Protein AF-A0A7S4B5V7-F1 (afdb_monomer_lite)

InterPro domains:
  IPR001932 PPM-type phosphatase-like domain [PF00481] (59-117)
  IPR001932 PPM-type phosphatase-like domain [PS51746] (1-165)
  IPR015655 Protein phosphatase 2C [PTHR47992] (22-164)
  IPR036457 PPM-type phosphatase-like domain superfamily [G3DSA:3.60.40.10] (13-166)
  IPR036457 PPM-type phosphatase-like domain superfamily [SSF81606] (59-166)

Organism: Chrysotila carterae (NCBI:txid13221)

Secondary structure (DSSP, 8-state):
-TT-TTT---SEEE-TTS-EEE-HHHHHHHHHTT---SSTT-PPP--EE--TTSSS---EES-SB-SS-HHHHTTT-B-PPP-----HHHHSTT-S-EEEEEE-HHHHTT--HHHHHHHHH---TT--HHHHHHHHHHHHHHHHHHHHHHHGGGPPP--EEEEEE--

Sequence (167 aa):
MFEDPACMLNVFCRDGRGGWKVDEESERRADEAGLGFKTERGDRAAVILTPEDGEYSQMMLNMTRSIGDFYHQKFGVTWKPDVITRKISDLMGGSQKAVLCIASDGVWDMWTFEEAMAELANVEPASRAAERKQQVMDFFETSRQKGQETFADSADNLTGVVVYFDP

Radius of gyration: 20.19 Å; chains: 1; bounding box: 46×44×57 Å

Foldseek 3Di:
DCPPVVNDQDQWDADPVRDIDGDPVSVVVCVVVVPADQAPVRHRQDWDWDDCPDPDHIDIDSDLEDDDPVVCVVVRRYPDDDDDDDDVVVVCPPPQKDKDKDKDVLQGRQDDPVVLCCQLVPDDPPDDPVRSVVSVVVSQVVSVVSQCVVPNVHRDDIDMDMDMDRD

pLDDT: mean 86.25, std 9.43, range [48.31, 96.75]

Structure (mmCIF, N/CA/C/O backbone):
data_AF-A0A7S4B5V7-F1
#
_entry.id   AF-A0A7S4B5V7-F1
#
loop_
_atom_site.group_PDB
_atom_site.id
_atom_site.type_symbol
_atom_site.label_atom_id
_atom_site.label_alt_id
_atom_site.label_comp_id
_atom_site.label_asym_id
_atom_site.label_entity_id
_atom_site.label_seq_id
_atom_site.pdbx_PDB_ins_code
_atom_site.Cartn_x
_atom_site.Cartn_y
_atom_site.Cartn_z
_atom_site.occupancy
_atom_site.B_iso_or_equiv
_atom_site.auth_seq_id
_atom_site.auth_comp_id
_atom_site.auth_asym_id
_atom_site.auth_atom_id
_atom_site.pdbx_PDB_model_num
ATOM 1 N N . MET A 1 1 ? 19.430 3.593 -23.005 1.00 48.31 1 MET A N 1
ATOM 2 C CA . MET A 1 1 ? 20.354 3.681 -21.836 1.00 48.31 1 MET A CA 1
ATOM 3 C C . MET A 1 1 ? 20.029 2.616 -20.788 1.00 48.31 1 MET A C 1
ATOM 5 O O . MET A 1 1 ? 20.957 2.083 -20.203 1.00 48.31 1 MET A O 1
ATOM 9 N N . PHE A 1 2 ? 18.752 2.261 -20.590 1.00 51.31 2 PHE A N 1
ATOM 10 C CA . PHE A 1 2 ? 18.314 1.233 -19.630 1.00 51.31 2 PHE A CA 1
ATOM 11 C C . PHE A 1 2 ? 18.374 -0.217 -20.147 1.00 51.31 2 PHE A C 1
ATOM 13 O O . PHE A 1 2 ? 18.150 -1.144 -19.379 1.00 51.31 2 PHE A O 1
ATOM 20 N N . GLU A 1 3 ? 18.689 -0.421 -21.429 1.00 53.59 3 GLU A N 1
ATOM 21 C CA . GLU A 1 3 ? 18.750 -1.751 -22.056 1.00 53.59 3 GLU A CA 1
ATOM 22 C C . GLU A 1 3 ? 20.106 -2.455 -21.912 1.00 53.59 3 GLU A C 1
ATOM 24 O O . GLU A 1 3 ? 20.236 -3.603 -22.332 1.00 53.59 3 GLU A O 1
ATOM 29 N N . ASP A 1 4 ? 21.124 -1.799 -21.339 1.00 65.00 4 ASP A N 1
ATOM 30 C CA . ASP A 1 4 ? 22.369 -2.495 -21.007 1.00 65.00 4 ASP A CA 1
ATOM 31 C C . ASP A 1 4 ? 22.046 -3.575 -19.957 1.00 65.00 4 ASP A C 1
ATOM 33 O O . ASP A 1 4 ? 21.576 -3.234 -18.865 1.00 65.00 4 ASP A O 1
ATOM 37 N N . PRO A 1 5 ? 22.286 -4.872 -20.229 1.00 64.62 5 PRO A N 1
ATOM 38 C CA . PRO A 1 5 ? 22.074 -5.930 -19.244 1.00 64.62 5 PRO A CA 1
ATOM 39 C C . PRO A 1 5 ?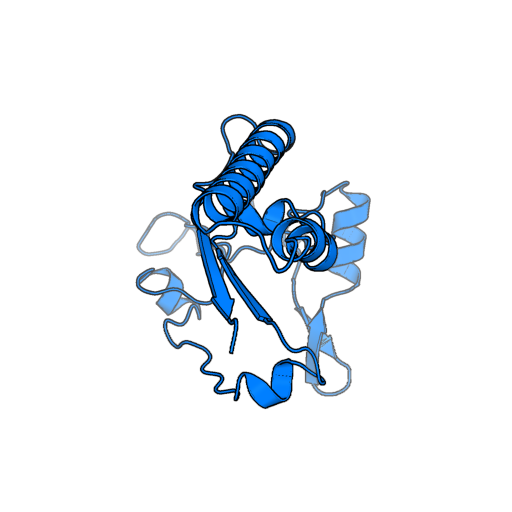 22.849 -5.697 -17.937 1.00 64.62 5 PRO A C 1
ATOM 41 O O . PRO A 1 5 ? 22.434 -6.173 -16.882 1.00 64.62 5 PRO A O 1
ATOM 44 N N . ALA A 1 6 ? 23.946 -4.934 -17.975 1.00 64.12 6 ALA A N 1
ATOM 45 C CA . ALA A 1 6 ? 24.692 -4.514 -16.792 1.00 64.12 6 ALA A CA 1
ATOM 46 C C . ALA A 1 6 ? 23.952 -3.462 -15.941 1.00 64.12 6 ALA A C 1
ATOM 48 O O . ALA A 1 6 ? 24.294 -3.272 -14.774 1.00 64.12 6 ALA A O 1
ATOM 49 N N . CYS A 1 7 ? 22.927 -2.808 -16.483 1.00 59.88 7 CYS A N 1
ATOM 50 C CA . CYS A 1 7 ? 22.055 -1.867 -15.779 1.00 59.88 7 CYS A CA 1
ATOM 51 C C . CYS A 1 7 ? 20.715 -2.492 -15.361 1.00 59.88 7 CYS A C 1
ATOM 53 O O . CYS A 1 7 ? 20.016 -1.915 -14.531 1.00 59.88 7 CYS A O 1
ATOM 55 N N . MET A 1 8 ? 20.366 -3.673 -15.883 1.00 65.19 8 MET A N 1
ATOM 56 C CA . MET A 1 8 ? 19.166 -4.400 -15.473 1.00 65.19 8 MET A CA 1
ATOM 57 C C . MET A 1 8 ? 19.459 -5.313 -14.274 1.00 65.19 8 MET A C 1
ATOM 59 O O . MET A 1 8 ? 20.282 -6.230 -14.336 1.00 65.19 8 MET A O 1
ATOM 63 N N . LEU A 1 9 ? 18.772 -5.048 -13.163 1.00 67.94 9 LEU A N 1
ATOM 64 C CA . LEU A 1 9 ? 18.741 -5.914 -11.988 1.00 67.94 9 LEU A CA 1
ATOM 65 C C . LEU A 1 9 ? 17.516 -6.818 -12.103 1.00 67.94 9 LEU A C 1
ATOM 67 O O . LEU A 1 9 ? 16.380 -6.342 -12.110 1.00 67.94 9 LEU A O 1
ATOM 71 N N . ASN A 1 10 ? 17.740 -8.125 -12.230 1.00 75.06 10 ASN A N 1
ATOM 72 C CA . ASN A 1 10 ? 16.635 -9.070 -12.234 1.00 75.06 10 ASN A CA 1
ATOM 73 C C . ASN A 1 10 ? 16.084 -9.143 -10.814 1.00 75.06 10 ASN A C 1
ATOM 75 O O . ASN A 1 10 ? 16.803 -9.493 -9.892 1.00 75.06 10 ASN A O 1
ATOM 79 N N . VAL A 1 11 ? 14.802 -8.843 -10.623 1.00 74.69 11 VAL A N 1
ATOM 80 C CA . VAL A 1 11 ? 14.197 -8.924 -9.282 1.00 74.69 11 VAL A CA 1
ATOM 81 C C . VAL A 1 11 ? 14.131 -10.379 -8.800 1.00 74.69 11 VAL A C 1
ATOM 83 O O . VAL A 1 11 ? 14.273 -10.654 -7.611 1.00 74.69 11 VAL A O 1
ATOM 86 N N . PHE A 1 12 ? 13.954 -11.326 -9.728 1.00 81.81 12 PHE A N 1
ATOM 87 C CA . PHE A 1 12 ? 13.799 -12.744 -9.419 1.00 81.81 12 PHE A CA 1
ATOM 88 C C . PHE A 1 12 ? 14.747 -13.625 -10.234 1.00 81.81 12 PHE A C 1
ATOM 90 O O . PHE A 1 12 ? 14.957 -13.399 -11.426 1.00 81.81 12 PHE A O 1
ATOM 97 N N . CYS A 1 13 ? 15.234 -14.699 -9.615 1.00 86.31 13 CYS A N 1
ATOM 98 C CA . CYS A 1 13 ? 15.974 -15.774 -10.268 1.00 86.31 13 CYS A CA 1
ATOM 99 C C . CYS A 1 13 ? 15.358 -17.146 -9.945 1.00 86.31 13 CYS A C 1
ATOM 101 O O . CYS A 1 13 ? 14.508 -17.287 -9.059 1.00 86.31 13 CYS A O 1
ATOM 103 N N . ARG A 1 14 ? 15.742 -18.177 -10.709 1.00 88.12 14 ARG A N 1
ATOM 104 C CA . ARG A 1 14 ? 15.296 -19.551 -10.445 1.00 88.12 14 ARG A CA 1
ATOM 105 C C . ARG A 1 14 ? 16.106 -20.150 -9.300 1.00 88.12 14 ARG A C 1
ATOM 107 O O . ARG A 1 14 ? 17.330 -20.056 -9.293 1.00 88.12 14 ARG A O 1
ATOM 114 N N . ASP A 1 15 ? 15.437 -20.807 -8.362 1.00 89.00 15 ASP A N 1
ATOM 115 C CA . ASP A 1 15 ? 16.115 -21.626 -7.360 1.00 89.00 15 ASP A CA 1
ATOM 116 C C . ASP A 1 15 ? 16.582 -22.972 -7.957 1.00 89.00 15 ASP A C 1
ATOM 118 O O . ASP A 1 15 ? 16.208 -23.359 -9.070 1.00 89.00 15 ASP A O 1
ATOM 122 N N . GLY A 1 16 ? 17.386 -23.728 -7.201 1.00 85.38 16 GLY A N 1
ATOM 123 C CA . GLY A 1 16 ? 17.890 -25.043 -7.627 1.00 85.38 16 GLY A CA 1
ATOM 124 C C . GLY A 1 16 ? 16.812 -26.123 -7.826 1.00 85.38 16 GLY A C 1
ATOM 125 O O . GLY A 1 16 ? 17.131 -27.229 -8.253 1.00 85.38 16 GLY A O 1
ATOM 126 N N . ARG A 1 17 ? 15.546 -25.829 -7.510 1.00 89.94 17 ARG A N 1
ATOM 127 C CA . ARG A 1 17 ? 14.368 -26.692 -7.694 1.00 89.94 17 ARG A CA 1
ATOM 128 C C . ARG A 1 17 ? 13.432 -26.168 -8.794 1.00 89.94 17 ARG A C 1
ATOM 130 O O . ARG A 1 17 ? 12.383 -26.765 -9.026 1.00 89.94 17 ARG A O 1
ATOM 137 N N . GLY A 1 18 ? 13.793 -25.078 -9.474 1.00 86.31 18 GLY A N 1
ATOM 138 C CA . GLY A 1 18 ? 12.978 -24.428 -10.498 1.00 86.31 18 GLY A CA 1
ATOM 139 C C . GLY A 1 18 ? 11.884 -23.498 -9.958 1.00 86.31 18 GLY A C 1
ATOM 140 O O . GLY A 1 18 ? 11.108 -22.972 -10.757 1.00 86.31 18 GLY A O 1
ATOM 141 N N . GLY A 1 19 ? 11.811 -23.263 -8.647 1.00 87.38 19 GLY A N 1
ATOM 142 C CA . GLY A 1 19 ? 11.010 -22.193 -8.049 1.00 87.38 19 GLY A CA 1
ATOM 143 C C . GLY A 1 19 ? 11.572 -20.809 -8.386 1.00 87.38 19 GLY A C 1
ATOM 144 O O . GLY A 1 19 ? 12.658 -20.698 -8.951 1.00 87.38 19 GLY A O 1
ATOM 145 N N . TRP A 1 20 ? 10.829 -19.748 -8.075 1.00 85.69 20 TRP A N 1
ATOM 146 C CA . TRP A 1 20 ? 11.312 -18.368 -8.188 1.00 85.69 20 TRP A CA 1
ATOM 147 C C . TRP A 1 20 ? 11.676 -17.842 -6.802 1.00 85.69 20 TRP A C 1
ATOM 149 O O . TRP A 1 20 ? 10.908 -18.027 -5.858 1.00 85.69 20 TRP A O 1
ATOM 159 N N . LYS A 1 21 ? 12.824 -17.177 -6.691 1.00 86.38 21 LYS A N 1
ATOM 160 C CA . LYS A 1 21 ? 13.269 -16.468 -5.487 1.00 86.38 21 LYS A CA 1
ATOM 161 C C . LYS A 1 21 ? 13.781 -15.078 -5.853 1.00 86.38 21 LYS A C 1
ATOM 163 O O . LYS A 1 21 ? 14.039 -14.823 -7.027 1.00 86.38 21 LYS A O 1
ATOM 168 N N . VAL A 1 22 ? 13.928 -14.202 -4.863 1.00 84.62 22 VAL A N 1
ATOM 169 C CA . VAL A 1 22 ? 14.614 -12.916 -5.053 1.00 84.62 22 VAL A CA 1
ATOM 170 C C . VAL A 1 22 ? 16.068 -13.176 -5.449 1.00 84.62 22 VAL A C 1
ATOM 172 O O . VAL A 1 22 ? 16.699 -14.113 -4.947 1.00 84.62 22 VAL A O 1
ATOM 175 N N . ASP A 1 23 ? 16.571 -12.396 -6.399 1.00 87.44 23 ASP A N 1
ATOM 176 C CA . ASP A 1 23 ? 17.943 -12.527 -6.874 1.00 87.44 23 ASP A CA 1
ATOM 177 C C . ASP A 1 23 ? 18.926 -11.798 -5.947 1.00 87.44 23 ASP A C 1
ATOM 179 O O . ASP A 1 23 ? 19.135 -10.592 -6.055 1.00 87.44 23 ASP A O 1
ATOM 183 N N . GLU A 1 24 ? 19.548 -12.554 -5.041 1.00 88.00 24 GLU A N 1
ATOM 184 C CA . GLU A 1 24 ? 20.524 -12.060 -4.052 1.00 88.00 24 GLU A CA 1
ATOM 185 C C . GLU A 1 24 ? 21.680 -11.266 -4.691 1.00 88.00 24 GLU A C 1
ATOM 187 O O . GLU A 1 24 ? 22.182 -10.305 -4.111 1.00 88.00 24 GLU A O 1
ATOM 192 N N . GLU A 1 25 ? 22.099 -11.630 -5.907 1.00 87.81 25 GLU A N 1
ATOM 193 C CA . GLU A 1 25 ? 23.147 -10.900 -6.628 1.00 87.81 25 GLU A CA 1
ATOM 194 C C . GLU A 1 25 ? 22.667 -9.514 -7.076 1.00 87.81 25 GLU A C 1
ATOM 196 O O . GLU A 1 25 ? 23.419 -8.538 -7.033 1.00 87.81 25 GLU A O 1
ATOM 201 N N . SER A 1 26 ? 21.401 -9.411 -7.478 1.00 85.88 26 SER A N 1
ATOM 202 C CA . SER A 1 26 ? 20.793 -8.135 -7.835 1.00 85.88 26 SER A CA 1
ATOM 203 C C . SER A 1 26 ? 20.595 -7.239 -6.607 1.00 85.88 26 SER A C 1
ATOM 205 O O . SER A 1 26 ? 20.822 -6.033 -6.703 1.00 85.88 26 SER A O 1
ATOM 207 N N . GLU A 1 27 ? 20.267 -7.807 -5.442 1.00 85.31 27 GLU A N 1
ATOM 208 C CA . GLU A 1 27 ? 20.230 -7.059 -4.176 1.00 85.31 27 GLU A CA 1
ATOM 209 C C . GLU A 1 27 ? 21.611 -6.518 -3.791 1.00 85.31 27 GLU A C 1
ATOM 211 O O . GLU A 1 27 ? 21.751 -5.321 -3.537 1.00 85.31 27 GLU A O 1
ATOM 216 N N . ARG A 1 28 ? 22.648 -7.362 -3.845 1.00 88.44 28 ARG A N 1
ATOM 217 C CA . ARG A 1 28 ? 24.035 -6.964 -3.561 1.00 88.44 28 ARG A CA 1
ATOM 218 C C . ARG A 1 28 ? 24.499 -5.825 -4.471 1.00 88.44 28 ARG A C 1
ATOM 220 O O . ARG A 1 28 ? 25.100 -4.859 -4.008 1.00 88.44 28 ARG A O 1
ATOM 227 N N . ARG A 1 29 ? 24.210 -5.914 -5.772 1.00 87.19 29 ARG A N 1
ATOM 228 C CA . ARG A 1 29 ? 24.545 -4.859 -6.743 1.00 87.19 29 ARG A CA 1
ATOM 229 C C . ARG A 1 29 ? 23.786 -3.561 -6.471 1.00 87.19 29 ARG A C 1
ATOM 231 O O . ARG A 1 29 ? 24.349 -2.489 -6.675 1.00 87.19 29 ARG A O 1
ATOM 238 N N . ALA A 1 30 ? 22.537 -3.643 -6.010 1.00 84.75 30 ALA A N 1
ATOM 239 C CA . ALA A 1 30 ? 21.772 -2.468 -5.600 1.00 84.75 30 ALA A CA 1
ATOM 240 C C . ALA A 1 30 ? 22.411 -1.770 -4.387 1.00 84.75 30 ALA A C 1
ATOM 242 O O . ALA A 1 30 ? 22.510 -0.543 -4.383 1.00 84.75 30 ALA A O 1
ATOM 243 N N . ASP A 1 31 ? 22.897 -2.537 -3.405 1.00 87.81 31 ASP A N 1
ATOM 244 C CA . ASP A 1 31 ? 23.641 -2.003 -2.256 1.00 87.81 31 ASP A CA 1
ATOM 245 C C . ASP A 1 31 ? 24.950 -1.326 -2.668 1.00 87.81 31 ASP A C 1
ATOM 247 O O . ASP A 1 31 ? 25.227 -0.202 -2.253 1.00 87.81 31 ASP A O 1
ATOM 251 N N . GLU A 1 32 ? 25.745 -1.968 -3.528 1.00 89.19 32 GLU A N 1
ATOM 252 C CA . GLU A 1 32 ? 27.010 -1.402 -4.022 1.00 89.19 32 GLU A CA 1
ATOM 253 C C . GLU A 1 32 ? 26.814 -0.121 -4.836 1.00 89.19 32 GLU A C 1
ATOM 255 O O . GLU A 1 32 ? 27.657 0.776 -4.802 1.00 89.19 32 GLU A O 1
ATOM 260 N N . ALA A 1 33 ? 25.689 -0.021 -5.544 1.00 84.75 33 ALA A N 1
ATOM 261 C CA . ALA A 1 33 ? 25.291 1.180 -6.265 1.00 84.75 33 ALA A CA 1
ATOM 262 C C . ALA A 1 33 ? 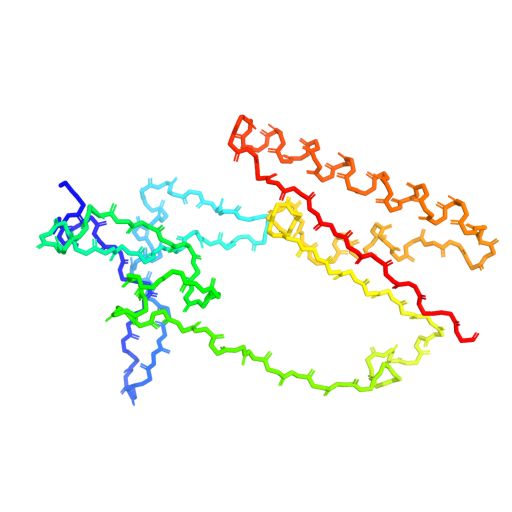24.708 2.275 -5.349 1.00 84.75 33 ALA A C 1
ATOM 264 O O . ALA A 1 33 ? 24.398 3.364 -5.832 1.00 84.75 33 ALA A O 1
ATOM 265 N N . GLY A 1 34 ? 24.553 2.011 -4.046 1.00 84.75 34 GLY A N 1
ATOM 266 C CA . GLY A 1 34 ? 23.985 2.953 -3.084 1.00 84.75 34 GLY A CA 1
ATOM 267 C C . GLY A 1 34 ? 22.496 3.221 -3.303 1.00 84.75 34 GLY A C 1
ATOM 268 O O . GLY A 1 34 ? 22.015 4.304 -2.969 1.00 84.75 34 GLY A O 1
ATOM 269 N N . LEU A 1 35 ? 21.760 2.270 -3.892 1.00 83.12 35 LEU A N 1
ATOM 270 C CA . LEU A 1 35 ? 20.322 2.413 -4.098 1.00 83.12 35 LEU A CA 1
ATOM 271 C C . LEU A 1 35 ? 19.599 2.309 -2.752 1.00 83.12 35 LEU A C 1
ATOM 273 O O . LEU A 1 35 ? 19.697 1.294 -2.060 1.00 83.12 35 LEU A O 1
ATOM 277 N N . GLY A 1 36 ? 18.864 3.363 -2.400 1.00 81.25 36 GLY A N 1
ATOM 278 C CA . GLY A 1 36 ? 18.079 3.425 -1.171 1.00 81.25 36 GLY A CA 1
ATOM 279 C C . GLY A 1 36 ? 16.842 2.526 -1.184 1.00 81.25 36 GLY A C 1
ATOM 280 O O . GLY A 1 36 ? 16.514 1.861 -2.174 1.00 81.25 36 GLY A O 1
ATOM 281 N N . PHE A 1 37 ? 16.134 2.535 -0.060 1.00 86.56 37 PHE A N 1
ATOM 282 C CA . PHE A 1 37 ? 14.840 1.881 0.080 1.00 86.56 37 PHE A CA 1
ATOM 283 C C . PHE A 1 37 ? 13.714 2.833 -0.311 1.00 86.56 37 PHE A C 1
ATOM 285 O O . PHE A 1 37 ? 13.815 4.044 -0.126 1.00 86.56 37 PHE A O 1
ATOM 292 N N . LYS A 1 38 ? 12.640 2.271 -0.867 1.00 84.69 38 LYS A N 1
ATOM 293 C CA . LYS A 1 38 ? 11.424 3.020 -1.187 1.00 84.69 38 LYS A CA 1
ATOM 294 C C . LYS A 1 38 ? 10.596 3.294 0.072 1.00 84.69 38 LYS A C 1
ATOM 296 O O . LYS A 1 38 ? 9.902 4.299 0.131 1.00 84.69 38 LYS A O 1
ATOM 301 N N . THR A 1 39 ? 10.652 2.392 1.047 1.00 86.56 39 THR A N 1
ATOM 302 C CA . THR A 1 39 ? 9.763 2.420 2.216 1.00 86.56 39 THR A CA 1
ATOM 303 C C . THR A 1 39 ? 10.552 2.345 3.514 1.00 86.56 39 THR A C 1
ATOM 305 O O . THR A 1 39 ? 11.595 1.688 3.545 1.00 86.56 39 THR A O 1
ATOM 308 N N . GLU A 1 40 ? 9.980 2.855 4.603 1.00 87.00 40 GLU A N 1
ATOM 309 C CA . GLU A 1 40 ? 10.511 2.712 5.971 1.00 87.00 40 GLU A CA 1
ATOM 310 C C . GLU A 1 40 ? 10.708 1.251 6.413 1.00 87.00 40 GLU A C 1
ATOM 312 O O . GLU A 1 40 ? 11.512 0.956 7.293 1.00 87.00 40 GLU A O 1
ATOM 317 N N . ARG A 1 41 ? 10.018 0.297 5.775 1.00 89.75 41 ARG A N 1
ATOM 318 C CA . ARG A 1 41 ? 10.189 -1.140 6.046 1.00 89.75 41 ARG A CA 1
ATOM 319 C C . ARG A 1 41 ? 11.435 -1.754 5.402 1.00 89.75 41 ARG A C 1
ATOM 321 O O . ARG A 1 41 ? 11.700 -2.933 5.618 1.00 89.75 41 ARG A O 1
ATOM 328 N N . GLY A 1 42 ? 12.181 -0.996 4.599 1.00 86.00 42 GLY A N 1
ATOM 329 C CA . GLY A 1 42 ? 13.323 -1.517 3.848 1.00 86.00 42 GLY A CA 1
ATOM 330 C C . GLY A 1 42 ? 12.946 -2.203 2.529 1.00 86.00 42 GLY A C 1
ATOM 331 O O . GLY A 1 42 ? 13.753 -2.940 1.969 1.00 86.00 42 GLY A O 1
ATOM 332 N N . ASP A 1 43 ? 11.740 -1.968 2.001 1.00 84.56 43 ASP A N 1
ATOM 333 C CA . ASP A 1 43 ? 11.358 -2.475 0.681 1.00 84.56 43 ASP A CA 1
ATOM 334 C C . ASP A 1 43 ? 12.053 -1.664 -0.431 1.00 84.56 43 ASP A C 1
ATOM 336 O O . ASP A 1 43 ? 12.058 -0.427 -0.419 1.00 84.56 43 ASP A O 1
ATOM 340 N N . ARG A 1 44 ? 12.629 -2.347 -1.428 1.00 84.06 44 ARG A N 1
ATOM 341 C CA . ARG A 1 44 ? 13.180 -1.703 -2.634 1.00 84.06 44 ARG A CA 1
ATOM 342 C C . ARG A 1 44 ? 12.089 -1.439 -3.668 1.00 84.06 44 ARG A C 1
ATOM 344 O O . ARG A 1 44 ? 11.135 -2.203 -3.796 1.00 84.06 44 ARG A O 1
ATOM 351 N N . ALA A 1 45 ? 12.265 -0.385 -4.463 1.00 80.88 45 ALA A N 1
ATOM 352 C CA . ALA A 1 45 ? 11.407 -0.152 -5.618 1.00 80.88 45 ALA A CA 1
ATOM 353 C C . ALA A 1 45 ? 11.661 -1.217 -6.696 1.00 80.88 45 ALA A C 1
ATOM 355 O O . ALA A 1 45 ? 12.795 -1.416 -7.129 1.00 80.88 45 ALA A O 1
ATOM 356 N N . ALA A 1 46 ? 10.592 -1.854 -7.165 1.00 80.81 46 ALA A N 1
ATOM 357 C CA . ALA A 1 46 ? 10.600 -2.689 -8.357 1.00 80.81 46 ALA A CA 1
ATOM 358 C C . ALA A 1 46 ? 9.667 -2.069 -9.397 1.00 80.81 46 ALA A C 1
ATOM 360 O O . ALA A 1 46 ? 8.575 -1.608 -9.063 1.00 80.81 46 ALA A O 1
ATOM 361 N N . VAL A 1 47 ? 10.100 -2.050 -10.656 1.00 84.62 47 VAL A N 1
ATOM 362 C CA . VAL A 1 47 ? 9.331 -1.478 -11.763 1.00 84.62 47 VAL A CA 1
ATOM 363 C C . VAL A 1 47 ? 9.282 -2.447 -12.933 1.00 84.62 47 VAL A C 1
ATOM 365 O O . VAL A 1 47 ? 10.269 -3.093 -13.276 1.00 84.62 47 VAL A O 1
ATOM 368 N N . ILE A 1 48 ? 8.115 -2.534 -13.556 1.00 83.75 48 ILE A N 1
ATOM 369 C CA . ILE A 1 48 ? 7.926 -3.120 -14.873 1.00 83.75 48 ILE A CA 1
ATOM 370 C C . ILE A 1 48 ? 8.211 -2.022 -15.888 1.00 83.75 48 ILE A C 1
ATOM 372 O O . ILE A 1 48 ? 7.605 -0.951 -15.839 1.00 83.75 48 ILE A O 1
ATOM 376 N N . LEU A 1 49 ? 9.126 -2.313 -16.804 1.00 87.12 49 LEU A N 1
ATOM 377 C CA . LEU A 1 49 ? 9.466 -1.470 -17.940 1.00 87.12 49 LEU A CA 1
ATOM 378 C C . LEU A 1 49 ? 8.922 -2.119 -19.207 1.00 87.12 49 LEU A C 1
ATOM 380 O O . LEU A 1 49 ? 9.153 -3.303 -19.459 1.00 87.12 49 LEU A O 1
ATOM 384 N N . THR A 1 50 ? 8.195 -1.343 -20.001 1.00 86.25 50 THR A N 1
ATOM 385 C CA . THR A 1 50 ? 7.792 -1.778 -21.343 1.00 86.25 50 THR A CA 1
ATOM 386 C C . THR A 1 50 ? 8.908 -1.505 -22.361 1.00 86.25 50 THR A C 1
ATOM 388 O O . THR A 1 50 ? 9.728 -0.606 -22.141 1.00 86.25 50 THR A O 1
ATOM 391 N N . PRO A 1 51 ? 8.985 -2.273 -23.463 1.00 85.50 51 PRO A N 1
ATOM 392 C CA . PRO A 1 51 ? 9.994 -2.055 -24.500 1.00 85.50 51 PRO A CA 1
ATOM 393 C C . PRO A 1 51 ? 9.882 -0.670 -25.154 1.00 85.50 51 PRO A C 1
ATOM 395 O O . PRO A 1 51 ? 8.774 -0.150 -25.309 1.00 85.50 51 PRO A O 1
ATOM 398 N N . GLU A 1 52 ? 11.017 -0.089 -25.560 1.00 83.19 52 GLU A N 1
ATOM 399 C CA . GLU A 1 52 ? 11.057 1.195 -26.284 1.00 83.19 52 GLU A CA 1
ATOM 400 C C . GLU A 1 52 ? 10.523 1.078 -27.724 1.00 83.19 52 GLU A C 1
ATOM 402 O O . GLU A 1 52 ? 10.001 2.049 -28.268 1.00 83.19 52 GLU A O 1
ATOM 407 N N . ASP A 1 53 ? 10.624 -0.105 -28.337 1.00 82.19 53 ASP A N 1
ATOM 408 C CA . ASP A 1 53 ? 10.252 -0.391 -29.730 1.00 82.19 53 ASP A CA 1
ATOM 409 C C . ASP A 1 53 ? 8.773 -0.776 -29.920 1.00 82.19 53 ASP A C 1
ATOM 411 O O . ASP A 1 53 ? 8.354 -1.190 -31.005 1.00 82.19 53 ASP A O 1
ATOM 415 N N . GLY A 1 54 ? 7.971 -0.651 -28.863 1.00 74.94 54 GLY A N 1
ATOM 416 C CA . GLY A 1 54 ? 6.563 -1.008 -28.882 1.00 74.94 54 GLY A CA 1
ATOM 417 C C . GLY A 1 54 ? 5.648 0.017 -29.558 1.00 74.94 54 GLY A C 1
ATOM 418 O O . GLY A 1 54 ? 6.051 1.065 -30.052 1.00 74.94 54 GLY A O 1
ATOM 419 N N . GLU A 1 55 ? 4.350 -0.298 -29.557 1.00 79.81 55 GLU A N 1
ATOM 420 C CA . GLU A 1 55 ? 3.285 0.550 -30.125 1.00 79.81 55 GLU A CA 1
ATOM 421 C C . GLU A 1 55 ? 3.167 1.917 -29.422 1.00 79.81 55 GLU A C 1
ATOM 423 O O . GLU A 1 55 ? 2.659 2.881 -29.995 1.00 79.81 55 GLU A O 1
ATOM 428 N N . TYR A 1 56 ? 3.657 2.000 -28.185 1.00 82.94 56 TYR A N 1
ATOM 429 C CA . TYR A 1 56 ? 3.662 3.197 -27.355 1.00 82.94 56 TYR A CA 1
ATOM 430 C C . TYR A 1 56 ? 5.068 3.446 -26.809 1.00 82.94 56 TYR A C 1
ATOM 432 O O . TYR A 1 56 ? 5.878 2.523 -26.724 1.00 82.94 56 TYR A O 1
ATOM 440 N N . SER A 1 57 ? 5.333 4.689 -26.396 1.00 83.62 57 SER A N 1
ATOM 441 C CA . SER A 1 57 ? 6.568 5.050 -25.691 1.00 83.62 57 SER A CA 1
ATOM 442 C C . SER A 1 57 ? 6.788 4.154 -24.475 1.00 83.62 57 SER A C 1
ATOM 444 O O . SER A 1 57 ? 5.812 3.779 -23.825 1.00 83.62 57 SER A O 1
ATOM 446 N N . GLN A 1 58 ? 8.048 3.894 -24.121 1.00 84.69 58 GLN A N 1
ATOM 447 C CA . GLN A 1 58 ? 8.387 3.171 -22.899 1.00 84.69 58 GLN A CA 1
ATOM 448 C C . GLN A 1 58 ? 7.666 3.779 -21.688 1.00 84.69 58 GLN A C 1
ATOM 450 O O . GLN A 1 58 ? 7.808 4.956 -21.359 1.00 84.69 58 GLN A O 1
ATOM 455 N N . MET A 1 59 ? 6.866 2.941 -21.044 1.00 87.19 59 MET A N 1
ATOM 456 C CA . MET A 1 59 ? 6.136 3.217 -19.816 1.00 87.19 59 MET A CA 1
ATOM 457 C C . MET A 1 59 ? 6.711 2.390 -18.668 1.00 87.19 59 MET A C 1
ATOM 459 O O . MET A 1 59 ? 7.230 1.287 -18.879 1.00 87.19 59 MET A O 1
ATOM 463 N N . MET A 1 60 ? 6.575 2.937 -17.462 1.00 89.19 60 MET A N 1
ATOM 464 C CA . MET A 1 60 ? 6.981 2.323 -16.204 1.00 89.19 60 MET A CA 1
ATOM 465 C C . MET A 1 60 ? 5.764 2.115 -15.310 1.00 89.19 60 MET A C 1
ATOM 467 O O . MET A 1 60 ? 4.926 3.010 -15.195 1.00 89.19 60 MET A O 1
ATOM 471 N N . LEU A 1 61 ? 5.708 0.971 -14.633 1.00 89.88 61 LEU A N 1
ATOM 472 C CA . LEU A 1 61 ? 4.710 0.691 -13.605 1.00 89.88 61 LEU A CA 1
ATOM 473 C C . LEU A 1 61 ? 5.369 0.011 -12.406 1.00 89.88 61 LEU A C 1
ATOM 475 O O . LEU A 1 61 ? 6.075 -0.978 -12.557 1.00 89.88 61 LEU A O 1
ATOM 479 N N . ASN A 1 62 ? 5.127 0.513 -11.202 1.00 88.69 62 ASN A N 1
ATOM 480 C CA . ASN A 1 62 ? 5.724 0.005 -9.960 1.00 88.69 62 ASN A CA 1
ATOM 481 C C . ASN A 1 62 ? 4.896 -1.112 -9.287 1.00 88.69 62 ASN A C 1
ATOM 483 O O . ASN A 1 62 ? 5.112 -1.441 -8.123 1.00 88.69 62 ASN A O 1
ATOM 487 N N . MET A 1 63 ? 3.928 -1.682 -10.010 1.00 89.62 63 MET A N 1
ATOM 488 C CA . MET A 1 63 ? 2.968 -2.676 -9.533 1.00 89.62 63 MET A CA 1
ATOM 489 C C . MET A 1 63 ? 2.804 -3.765 -10.598 1.00 89.62 63 MET A C 1
ATOM 491 O O . MET A 1 63 ? 2.772 -3.480 -11.792 1.00 89.62 63 MET A O 1
ATOM 495 N N . THR A 1 64 ? 2.655 -5.025 -10.185 1.00 90.75 64 THR A N 1
ATOM 496 C CA . THR A 1 64 ? 2.405 -6.151 -11.113 1.00 90.75 64 THR A CA 1
ATOM 497 C C . THR A 1 64 ? 0.916 -6.402 -11.351 1.00 90.75 64 THR A C 1
ATOM 499 O O . THR A 1 64 ? 0.539 -7.252 -12.164 1.00 90.75 64 THR A O 1
ATOM 502 N N . ARG A 1 65 ? 0.052 -5.674 -10.635 1.00 92.25 65 ARG A N 1
ATOM 503 C CA . ARG A 1 65 ? -1.399 -5.775 -10.748 1.00 92.25 65 ARG A CA 1
ATOM 504 C C . ARG A 1 65 ? -2.041 -4.404 -10.680 1.00 92.25 65 ARG A C 1
ATOM 506 O O . ARG A 1 65 ? -1.754 -3.643 -9.763 1.00 92.25 65 ARG A O 1
ATOM 513 N N . SER A 1 66 ? -2.939 -4.124 -11.612 1.00 94.19 66 SER A N 1
ATOM 514 C CA . SER A 1 66 ? -3.683 -2.869 -11.653 1.00 94.19 66 SER A CA 1
ATOM 515 C C . SER A 1 66 ? -4.950 -3.009 -12.490 1.00 94.19 66 SER A C 1
ATOM 517 O O . SER A 1 66 ? -5.059 -3.853 -13.383 1.00 94.19 66 SER A O 1
ATOM 519 N N . ILE A 1 67 ? -5.946 -2.181 -12.179 1.00 95.62 67 ILE A N 1
ATOM 520 C CA . ILE A 1 67 ? -7.123 -2.015 -13.031 1.00 95.62 67 ILE A CA 1
ATOM 521 C C . ILE A 1 67 ? -6.767 -0.966 -14.085 1.00 95.62 67 ILE A C 1
ATOM 523 O O . ILE A 1 67 ? -6.353 0.134 -13.738 1.00 95.62 67 ILE A O 1
ATOM 527 N N . GLY A 1 68 ? -6.965 -1.284 -15.364 1.00 91.19 68 GLY A N 1
ATOM 528 C CA . GLY A 1 68 ? -6.518 -0.424 -16.463 1.00 91.19 68 GLY A CA 1
ATOM 529 C C . GLY A 1 68 ? -5.157 -0.867 -16.990 1.00 91.19 68 GLY A C 1
ATOM 530 O O . GLY A 1 68 ? -4.983 -2.052 -17.253 1.00 91.19 68 GLY A O 1
ATOM 531 N N . ASP A 1 69 ? -4.230 0.069 -17.212 1.00 90.88 69 ASP A N 1
ATOM 532 C CA . ASP A 1 69 ? -2.879 -0.194 -17.743 1.00 90.88 69 ASP A CA 1
ATOM 533 C C . ASP A 1 69 ? -2.845 -1.173 -18.927 1.00 90.88 69 ASP A C 1
ATOM 535 O O . ASP A 1 69 ? -2.035 -2.099 -18.986 1.00 90.88 69 ASP A O 1
ATOM 539 N N . PHE A 1 70 ? -3.745 -0.969 -19.896 1.00 90.19 70 PHE A N 1
ATOM 540 C CA . PHE A 1 70 ? -3.978 -1.894 -21.014 1.00 90.19 70 PHE A CA 1
ATOM 541 C C . PHE A 1 70 ? -2.707 -2.287 -21.766 1.00 90.19 70 PHE A C 1
ATOM 543 O O . PHE A 1 70 ? -2.596 -3.412 -22.253 1.00 90.19 70 PHE A O 1
ATOM 550 N N . TYR A 1 71 ? -1.746 -1.368 -21.859 1.00 89.56 71 TYR A N 1
ATOM 551 C CA . TYR A 1 71 ? -0.471 -1.652 -22.494 1.00 89.56 71 TYR A CA 1
ATOM 552 C C . TYR A 1 71 ? 0.380 -2.622 -21.666 1.00 89.56 71 TYR A C 1
ATOM 554 O O . TYR A 1 71 ? 0.810 -3.646 -22.193 1.00 89.56 71 TYR A O 1
ATOM 562 N N . HIS A 1 72 ? 0.532 -2.381 -20.360 1.00 91.06 72 HIS A N 1
ATOM 563 C CA . HIS A 1 72 ? 1.273 -3.269 -19.461 1.00 91.06 72 HIS A CA 1
ATOM 564 C C . HIS A 1 72 ? 0.624 -4.650 -19.308 1.00 91.06 72 HIS A C 1
ATOM 566 O O . HIS A 1 72 ? 1.326 -5.629 -19.052 1.00 91.06 72 HIS A O 1
ATOM 572 N N . GLN A 1 73 ? -0.693 -4.774 -19.518 1.00 91.00 73 GLN A N 1
ATOM 573 C CA . GLN A 1 73 ? -1.358 -6.081 -19.499 1.00 91.00 73 GLN A CA 1
ATOM 574 C C . GLN A 1 73 ? -0.823 -7.040 -20.574 1.00 91.00 73 GLN A C 1
ATOM 576 O O . GLN A 1 73 ? -0.782 -8.250 -20.351 1.00 91.00 73 GLN A O 1
ATOM 581 N N . LYS A 1 74 ? -0.329 -6.517 -21.709 1.00 89.38 74 LYS A N 1
ATOM 582 C CA . LYS A 1 74 ? 0.350 -7.325 -22.741 1.00 89.38 74 LYS A CA 1
ATOM 583 C C . LYS A 1 74 ? 1.674 -7.929 -22.238 1.00 89.38 74 LYS A C 1
ATOM 585 O O . LYS A 1 74 ? 2.152 -8.899 -22.816 1.00 89.38 74 LYS A O 1
ATOM 590 N N . PHE A 1 75 ? 2.231 -7.388 -21.152 1.00 87.88 75 PHE A N 1
ATOM 591 C CA . PHE A 1 75 ? 3.523 -7.761 -20.566 1.00 87.88 75 PHE A CA 1
ATOM 592 C C . PHE A 1 75 ? 3.391 -8.415 -19.181 1.00 87.88 75 PHE A C 1
ATOM 594 O O . PHE A 1 75 ? 4.353 -8.477 -18.422 1.00 87.88 75 PHE A O 1
ATOM 601 N N . GLY A 1 76 ? 2.205 -8.936 -18.851 1.00 87.44 76 GLY A N 1
ATOM 602 C CA . GLY A 1 76 ? 1.990 -9.762 -17.660 1.00 87.44 76 GLY A CA 1
ATOM 603 C C . GLY A 1 76 ? 1.383 -9.040 -16.458 1.00 87.44 76 GLY A C 1
ATOM 604 O O . GLY A 1 76 ? 1.088 -9.704 -15.463 1.00 87.44 76 GLY A O 1
ATOM 605 N N . VAL A 1 77 ? 1.125 -7.730 -16.544 1.00 91.62 77 VAL A N 1
ATOM 606 C CA . VAL A 1 77 ? 0.317 -7.043 -15.526 1.00 91.62 77 VAL A CA 1
ATOM 607 C C . VAL A 1 77 ? -1.108 -7.581 -15.561 1.00 91.62 77 VAL A C 1
ATOM 609 O O . VAL A 1 77 ? -1.709 -7.730 -16.624 1.00 91.62 77 VAL A O 1
ATOM 612 N N . THR A 1 78 ? -1.665 -7.897 -14.396 1.00 93.69 78 THR A N 1
ATOM 613 C CA . THR A 1 78 ? -3.007 -8.481 -14.298 1.00 93.69 78 THR A CA 1
ATOM 614 C C . THR A 1 78 ? -3.960 -7.597 -13.509 1.00 93.69 78 THR A C 1
ATOM 616 O O . THR A 1 78 ? -3.611 -7.050 -12.471 1.00 93.69 78 THR A O 1
ATOM 619 N N . TRP A 1 79 ? -5.208 -7.506 -13.960 1.00 94.50 79 TRP A N 1
ATOM 620 C CA . TRP A 1 79 ? -6.280 -6.830 -13.224 1.00 94.50 79 TRP A CA 1
ATOM 621 C C . TRP A 1 79 ? -6.897 -7.709 -12.129 1.00 94.50 79 TRP A C 1
ATOM 623 O O . TRP A 1 79 ? -7.735 -7.245 -11.355 1.00 94.50 79 TRP A O 1
ATOM 633 N N . LYS A 1 80 ? -6.530 -8.997 -12.072 1.00 96.06 80 LYS A N 1
ATOM 634 C CA . LYS A 1 80 ? -7.152 -9.962 -11.167 1.00 96.06 80 LYS A CA 1
ATOM 635 C C . LYS A 1 80 ? -6.713 -9.713 -9.712 1.00 96.06 80 LYS A C 1
ATOM 637 O O . LYS A 1 80 ? -5.525 -9.870 -9.405 1.00 96.06 80 LYS A O 1
ATOM 642 N N . PRO A 1 81 ? -7.650 -9.400 -8.798 1.00 95.62 81 PRO A N 1
ATOM 643 C CA . PRO A 1 81 ? -7.317 -9.151 -7.403 1.00 95.62 81 PRO A CA 1
ATOM 644 C C . PRO A 1 81 ? -7.036 -10.454 -6.650 1.00 95.62 81 PRO A C 1
ATOM 646 O O . PRO A 1 81 ? -7.521 -11.526 -7.026 1.00 95.62 81 PRO A O 1
ATOM 649 N N . ASP A 1 82 ? -6.314 -10.332 -5.537 1.00 94.44 82 ASP A N 1
ATOM 650 C CA . ASP A 1 82 ? -6.322 -11.349 -4.489 1.00 94.44 82 ASP A CA 1
ATOM 651 C C . ASP A 1 82 ? -7.501 -11.095 -3.551 1.00 94.44 82 ASP A C 1
ATOM 653 O O . ASP A 1 82 ? -7.730 -9.974 -3.098 1.00 94.44 82 ASP A O 1
ATOM 657 N N . VAL A 1 83 ? -8.275 -12.145 -3.276 1.00 95.00 83 VAL A N 1
ATOM 658 C CA . VAL A 1 83 ? -9.468 -12.065 -2.429 1.00 95.00 83 VAL A CA 1
ATOM 659 C C . VAL A 1 83 ? -9.254 -12.926 -1.197 1.00 95.00 83 VAL A C 1
ATOM 661 O O . VAL A 1 83 ? -9.076 -14.140 -1.294 1.00 95.00 83 VAL A O 1
ATOM 664 N N . ILE A 1 84 ? -9.294 -12.291 -0.027 1.00 94.81 84 ILE A N 1
ATOM 665 C CA . ILE A 1 84 ? -9.148 -12.947 1.270 1.00 94.81 84 ILE A CA 1
ATOM 666 C C . ILE A 1 84 ? -10.374 -12.612 2.117 1.00 94.81 84 ILE A C 1
ATOM 668 O O . ILE A 1 84 ? -10.734 -11.451 2.282 1.00 94.81 84 ILE A O 1
ATOM 672 N N . THR A 1 85 ? -11.004 -13.637 2.691 1.00 95.75 85 THR A N 1
ATOM 673 C CA . THR A 1 85 ? -12.092 -13.478 3.663 1.00 95.75 85 THR A CA 1
ATOM 674 C C . THR A 1 85 ? -11.636 -13.998 5.020 1.00 95.75 85 THR A C 1
ATOM 676 O O . THR A 1 85 ? -11.091 -15.103 5.128 1.00 95.75 85 THR A O 1
ATOM 679 N N . ARG A 1 86 ? -11.839 -13.193 6.063 1.00 91.19 86 ARG A N 1
ATOM 680 C CA . ARG A 1 86 ? -11.525 -13.518 7.459 1.00 91.19 86 ARG A CA 1
ATOM 681 C C . ARG A 1 86 ? -12.646 -13.011 8.352 1.00 91.19 86 ARG A C 1
ATOM 683 O O . ARG A 1 86 ? -13.243 -11.977 8.062 1.00 91.19 86 ARG A O 1
ATOM 690 N N . LYS A 1 87 ? -12.927 -13.729 9.437 1.00 89.12 87 LYS A N 1
ATOM 691 C CA . LYS A 1 87 ? -13.799 -13.208 10.489 1.00 89.12 87 LYS A CA 1
ATOM 692 C C . LYS A 1 87 ? -12.978 -12.282 11.374 1.00 89.12 87 LYS A C 1
ATOM 694 O O . LYS A 1 87 ? -11.882 -12.650 11.785 1.00 89.12 87 LYS A O 1
ATOM 699 N N . ILE A 1 88 ? -13.524 -11.111 11.692 1.00 86.50 88 ILE A N 1
ATOM 700 C CA . ILE A 1 88 ? -12.858 -10.136 12.567 1.00 86.50 88 ILE A CA 1
ATOM 701 C C . ILE A 1 88 ? -12.561 -10.767 13.934 1.00 86.50 88 ILE A C 1
ATOM 703 O O . ILE A 1 88 ? -11.451 -10.632 14.434 1.00 86.50 88 ILE A O 1
ATOM 707 N N . SER A 1 89 ? -13.497 -11.560 14.471 1.00 86.12 89 SER A N 1
ATOM 708 C CA . SER A 1 89 ? -13.327 -12.308 15.726 1.00 86.12 89 SER A CA 1
ATOM 709 C C . SER A 1 89 ? -12.057 -13.158 15.771 1.00 86.12 89 SER A C 1
ATOM 711 O O . SER A 1 89 ? -11.416 -13.249 16.813 1.00 86.12 89 SER A O 1
ATOM 713 N N . ASP A 1 90 ? -11.684 -13.763 14.642 1.00 89.00 90 ASP A N 1
ATOM 714 C CA . ASP A 1 90 ? -10.539 -14.672 14.560 1.00 89.00 90 ASP A CA 1
ATOM 715 C C . ASP A 1 90 ? -9.217 -13.886 14.533 1.00 89.00 90 ASP A C 1
ATOM 717 O O . ASP A 1 90 ? -8.187 -14.386 14.974 1.00 89.00 90 ASP A O 1
ATOM 721 N N . LEU A 1 91 ? -9.251 -12.641 14.041 1.00 85.81 91 LEU A N 1
ATOM 722 C CA . LEU A 1 91 ? -8.097 -11.739 13.966 1.00 85.81 91 LEU A CA 1
ATOM 723 C C . LEU A 1 91 ? -7.856 -10.976 15.272 1.00 85.81 91 LEU A C 1
ATOM 725 O O . LEU A 1 91 ? -6.740 -10.537 15.527 1.00 85.81 91 LEU A O 1
ATOM 729 N N . MET A 1 92 ? -8.887 -10.817 16.102 1.00 83.44 92 MET A N 1
ATOM 730 C CA . MET A 1 92 ? -8.800 -10.046 17.343 1.00 83.44 92 MET A CA 1
ATOM 731 C C . MET A 1 92 ? -7.956 -10.724 18.426 1.00 83.44 92 MET A C 1
ATOM 733 O O . MET A 1 92 ? -7.538 -10.049 19.361 1.00 83.44 92 MET A O 1
ATOM 737 N N . GLY A 1 93 ? -7.718 -12.039 18.356 1.00 82.94 93 GLY A N 1
ATOM 738 C CA . GLY A 1 93 ? -6.856 -12.738 19.321 1.00 82.94 93 GLY A CA 1
ATOM 739 C C . GLY A 1 93 ? -7.293 -12.589 20.788 1.00 82.94 93 GLY A C 1
ATOM 740 O O . GLY A 1 93 ? -6.457 -12.624 21.684 1.00 82.94 93 GLY A O 1
ATOM 741 N N . GLY A 1 94 ? -8.591 -12.379 21.042 1.00 80.75 94 GLY A N 1
ATOM 742 C CA . GLY A 1 94 ? -9.138 -12.103 22.378 1.00 80.75 94 GLY A CA 1
ATOM 743 C C . GLY A 1 94 ? -9.192 -10.620 22.769 1.00 80.75 94 GLY A C 1
ATOM 744 O O . GLY A 1 94 ? -9.740 -10.297 23.823 1.00 80.75 94 GLY A O 1
ATOM 745 N N . SER A 1 95 ? -8.687 -9.715 21.924 1.00 82.38 95 SER A N 1
ATOM 746 C CA . SER A 1 95 ? -8.930 -8.278 22.054 1.00 82.38 95 SER A CA 1
ATOM 747 C C . SER A 1 95 ? -10.428 -7.986 21.989 1.00 82.38 95 SER A C 1
ATOM 749 O O . SER A 1 95 ? -11.169 -8.611 21.233 1.00 82.38 95 SER A O 1
ATOM 751 N N . GLN A 1 96 ? -10.867 -6.999 22.765 1.00 80.56 96 GLN A N 1
ATOM 752 C CA . GLN A 1 96 ? -12.230 -6.468 22.693 1.00 80.56 96 GLN A CA 1
ATOM 753 C C . GLN A 1 96 ? -12.377 -5.411 21.596 1.00 80.56 96 GLN A C 1
ATOM 755 O O . GLN A 1 96 ? -13.479 -4.948 21.356 1.00 80.56 96 GLN A O 1
ATOM 760 N N . LYS A 1 97 ? -11.284 -5.017 20.934 1.00 81.12 97 LYS A N 1
ATOM 761 C CA . LYS A 1 97 ? -11.285 -3.969 19.911 1.00 81.12 97 LYS A CA 1
ATOM 762 C C . LYS A 1 97 ? -10.441 -4.351 18.712 1.00 81.12 97 LYS A C 1
ATOM 764 O O . LYS A 1 97 ? -9.435 -5.051 18.855 1.00 81.12 97 LYS A O 1
ATOM 769 N N . ALA A 1 98 ? -10.816 -3.839 17.550 1.00 87.12 98 ALA A N 1
ATOM 770 C CA . ALA A 1 98 ? -9.991 -3.915 16.355 1.00 87.12 98 ALA A CA 1
ATOM 771 C C . ALA A 1 98 ? -9.965 -2.573 15.628 1.00 87.12 98 ALA A C 1
ATOM 773 O O . ALA A 1 98 ? -10.956 -1.845 15.606 1.00 87.12 98 ALA A O 1
ATOM 774 N N . VAL A 1 99 ? -8.831 -2.283 14.999 1.00 90.44 99 VAL A N 1
ATOM 775 C CA . VAL A 1 99 ? -8.672 -1.156 14.082 1.00 90.44 99 VAL A CA 1
ATOM 776 C C . VAL A 1 99 ? -8.330 -1.724 12.713 1.00 90.44 99 VAL A C 1
ATOM 778 O O . VAL A 1 99 ? -7.458 -2.581 12.592 1.00 90.44 99 VAL A O 1
ATOM 781 N N . LEU A 1 100 ? -9.034 -1.264 11.685 1.00 92.25 100 LEU A N 1
ATOM 782 C CA . LEU A 1 100 ? -8.713 -1.536 10.291 1.00 92.25 100 LEU A CA 1
ATOM 783 C C . LEU A 1 100 ? -8.323 -0.222 9.628 1.00 92.25 100 LEU A C 1
ATOM 785 O O . LEU A 1 100 ? -9.141 0.690 9.549 1.00 92.25 100 LEU A O 1
ATOM 789 N N . CYS A 1 101 ? -7.093 -0.148 9.132 1.00 95.31 101 CYS A N 1
ATOM 790 C CA . CYS A 1 101 ? -6.624 0.957 8.308 1.00 95.31 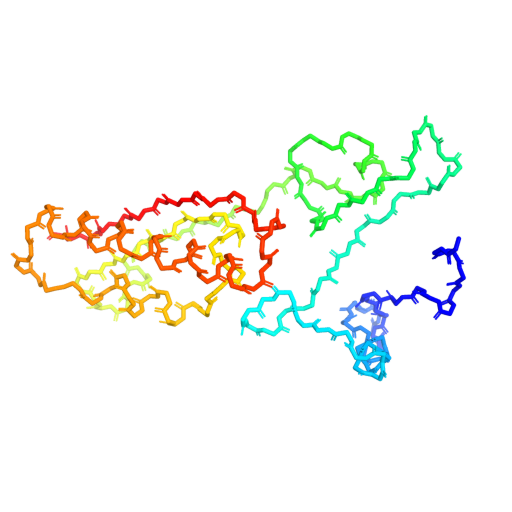101 CYS A CA 1
ATOM 791 C C . CYS A 1 101 ? -6.440 0.466 6.871 1.00 95.31 101 CYS A C 1
ATOM 793 O O . CYS A 1 101 ? -5.701 -0.486 6.625 1.00 95.31 101 CYS A O 1
ATOM 795 N N . ILE A 1 102 ? -7.125 1.107 5.929 1.00 96.69 102 ILE A N 1
ATOM 796 C CA . ILE A 1 102 ? -6.946 0.909 4.491 1.00 96.69 102 ILE A CA 1
ATOM 797 C C . ILE A 1 102 ? -6.414 2.221 3.942 1.00 96.69 102 ILE A C 1
ATOM 799 O O . ILE A 1 102 ? -7.095 3.234 4.054 1.00 96.69 102 ILE A O 1
ATOM 803 N N . ALA A 1 103 ? -5.230 2.221 3.344 1.00 96.75 103 ALA A N 1
ATOM 804 C CA . ALA A 1 103 ? -4.628 3.436 2.805 1.00 96.75 103 ALA A CA 1
ATOM 805 C C . ALA A 1 103 ? -3.809 3.171 1.535 1.00 96.75 103 ALA A C 1
ATOM 807 O O . ALA A 1 103 ? -3.479 2.015 1.256 1.00 96.75 103 ALA A O 1
ATOM 808 N N . SER A 1 104 ? -3.523 4.232 0.775 1.00 95.62 104 SER A N 1
ATOM 809 C CA . SER A 1 104 ? -2.605 4.214 -0.371 1.00 95.62 104 SER A CA 1
ATOM 810 C C . SER A 1 104 ? -1.142 4.047 0.065 1.00 95.62 104 SER A C 1
ATOM 812 O O . SER A 1 104 ? -0.804 4.185 1.244 1.00 95.62 104 SER A O 1
ATOM 814 N N . ASP A 1 105 ? -0.263 3.754 -0.892 1.00 92.69 105 ASP A N 1
ATOM 815 C CA . ASP A 1 105 ? 1.190 3.690 -0.693 1.00 92.69 105 ASP A CA 1
ATOM 816 C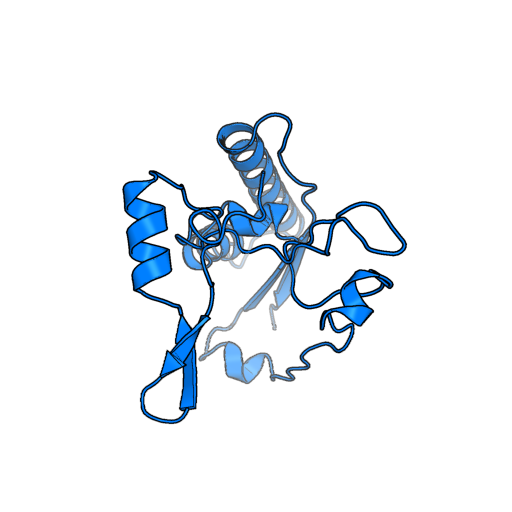 C . ASP A 1 105 ? 1.783 5.025 -0.224 1.00 92.69 105 ASP A C 1
ATOM 818 O O . ASP A 1 105 ? 2.680 5.010 0.610 1.00 92.69 105 ASP A O 1
ATOM 822 N N . GLY A 1 106 ? 1.188 6.166 -0.587 1.00 92.94 106 GLY A N 1
ATOM 823 C CA . GLY A 1 106 ? 1.535 7.465 0.007 1.00 92.94 106 GLY A CA 1
ATOM 824 C C . GLY A 1 106 ? 1.463 7.516 1.548 1.00 92.94 106 GLY A C 1
ATOM 825 O O . GLY A 1 106 ? 2.144 8.333 2.163 1.00 92.94 106 GLY A O 1
ATOM 826 N N . VAL A 1 107 ? 0.680 6.638 2.195 1.00 95.75 107 VAL A N 1
ATOM 827 C CA . VAL A 1 107 ? 0.777 6.397 3.650 1.00 95.75 107 VAL A CA 1
ATOM 828 C C . VAL A 1 107 ? 1.817 5.325 3.935 1.00 95.75 107 VAL A C 1
ATOM 830 O O . VAL A 1 107 ? 2.726 5.540 4.732 1.00 95.75 107 VAL A O 1
ATOM 833 N N . TRP A 1 108 ? 1.670 4.147 3.327 1.00 94.69 108 TRP A N 1
ATOM 834 C CA . TRP A 1 108 ? 2.431 2.972 3.743 1.00 94.69 108 TRP A CA 1
ATOM 835 C C . TRP A 1 108 ? 3.923 3.063 3.455 1.00 94.69 108 TRP A C 1
ATOM 837 O O . TRP A 1 108 ? 4.689 2.409 4.149 1.00 94.69 108 TRP A O 1
ATOM 847 N N . ASP A 1 109 ? 4.378 3.878 2.517 1.00 92.62 109 ASP A N 1
ATOM 848 C CA . ASP A 1 109 ? 5.809 4.064 2.291 1.00 92.62 109 ASP A CA 1
ATOM 849 C C . ASP A 1 109 ? 6.496 4.708 3.516 1.00 92.62 109 ASP A C 1
ATOM 851 O O . ASP A 1 109 ? 7.677 4.460 3.745 1.00 92.62 109 ASP A O 1
ATOM 855 N N . MET A 1 110 ? 5.753 5.453 4.352 1.00 94.19 110 MET A N 1
ATOM 856 C CA . MET A 1 110 ? 6.260 6.281 5.466 1.00 94.19 110 MET A CA 1
ATOM 857 C C . MET A 1 110 ? 6.173 5.640 6.858 1.00 94.19 110 MET A C 1
ATOM 859 O O . MET A 1 110 ? 6.491 6.286 7.866 1.00 94.19 110 MET A O 1
ATOM 863 N N . TRP A 1 111 ? 5.694 4.399 6.942 1.00 95.38 111 TRP A N 1
ATOM 864 C CA . TRP A 1 111 ? 5.465 3.729 8.220 1.00 95.38 111 TRP A CA 1
ATOM 865 C C . TRP A 1 111 ? 5.769 2.236 8.156 1.00 95.38 111 TRP A C 1
ATOM 867 O O . TRP A 1 111 ? 5.435 1.539 7.189 1.00 95.38 111 TRP A O 1
ATOM 877 N N . THR A 1 112 ? 6.301 1.710 9.257 1.00 95.19 112 THR A N 1
ATOM 878 C CA . THR A 1 112 ? 6.123 0.291 9.578 1.00 95.19 112 THR A CA 1
ATOM 879 C C . THR A 1 112 ? 4.675 0.027 10.010 1.00 95.19 112 THR A C 1
ATOM 881 O O . THR A 1 112 ? 3.950 0.939 10.425 1.00 95.19 112 THR A O 1
ATOM 884 N N . PHE A 1 113 ? 4.214 -1.224 9.906 1.00 92.81 113 PHE A N 1
ATOM 885 C CA . PHE A 1 113 ? 2.845 -1.559 10.314 1.00 92.81 113 PHE A CA 1
ATOM 886 C C . PHE A 1 113 ? 2.658 -1.379 11.822 1.00 92.81 113 PHE A C 1
ATOM 888 O O . PHE A 1 113 ? 1.611 -0.917 12.269 1.00 92.81 113 PHE A O 1
ATOM 895 N N . GLU A 1 114 ? 3.687 -1.703 12.596 1.00 92.88 114 GLU A N 1
ATOM 896 C CA . GLU A 1 114 ? 3.723 -1.604 14.046 1.00 92.88 114 GLU A CA 1
ATOM 897 C C . GLU A 1 114 ? 3.591 -0.152 14.510 1.00 92.88 114 GLU A C 1
ATOM 899 O O . GLU A 1 114 ? 2.759 0.131 15.370 1.00 92.88 114 GLU A O 1
ATOM 904 N N . GLU A 1 115 ? 4.347 0.776 13.916 1.00 94.81 115 GLU A N 1
ATOM 905 C CA . GLU A 1 115 ? 4.258 2.202 14.250 1.00 94.81 115 GLU A CA 1
ATOM 906 C C . GLU A 1 115 ? 2.899 2.785 13.865 1.00 94.81 115 GLU A C 1
ATOM 908 O O . GLU A 1 115 ? 2.262 3.453 14.678 1.00 94.81 115 GLU A O 1
ATOM 913 N N . ALA A 1 116 ? 2.411 2.487 12.656 1.00 95.12 116 ALA A N 1
ATOM 914 C CA . ALA A 1 116 ? 1.103 2.968 12.223 1.00 95.12 116 ALA A CA 1
ATOM 915 C C . ALA A 1 116 ? -0.019 2.465 13.144 1.00 95.12 116 ALA A C 1
ATOM 917 O O . ALA A 1 116 ? -0.935 3.212 13.488 1.00 95.12 116 ALA A O 1
ATOM 918 N N . MET A 1 117 ? 0.042 1.199 13.570 1.00 92.12 117 MET A N 1
ATOM 919 C CA . MET A 1 117 ? -0.942 0.653 14.503 1.00 92.12 117 MET A CA 1
ATOM 920 C C . MET A 1 117 ? -0.763 1.197 15.919 1.00 92.12 117 MET A C 1
ATOM 922 O O . MET A 1 117 ? -1.769 1.395 16.594 1.00 92.12 117 MET A O 1
ATOM 926 N N . ALA A 1 118 ? 0.459 1.486 16.371 1.00 91.38 118 ALA A N 1
ATOM 927 C CA . ALA A 1 118 ? 0.683 2.147 17.654 1.00 91.38 118 ALA A CA 1
ATOM 928 C C . ALA A 1 118 ? 0.009 3.529 17.689 1.00 91.38 118 ALA A C 1
ATOM 930 O O . ALA A 1 118 ? -0.694 3.833 18.649 1.00 91.38 118 ALA A O 1
ATOM 931 N N . GLU A 1 119 ? 0.125 4.315 16.617 1.00 91.94 119 GLU A N 1
ATOM 932 C CA . GLU A 1 119 ? -0.544 5.616 16.499 1.00 91.94 119 GLU A CA 1
ATOM 933 C C . GLU A 1 119 ? -2.072 5.487 16.450 1.00 91.94 119 GLU A C 1
ATOM 935 O O . GLU A 1 119 ? -2.790 6.224 17.125 1.00 91.94 119 GLU A O 1
ATOM 940 N N . LEU A 1 120 ? -2.596 4.532 15.679 1.00 91.44 120 LEU A N 1
ATOM 941 C CA . LEU A 1 120 ? -4.038 4.417 15.438 1.00 91.44 120 LEU A CA 1
ATOM 942 C C . LEU A 1 120 ? -4.802 3.657 16.528 1.00 91.44 120 LEU A C 1
ATOM 944 O O . LEU A 1 120 ? -6.000 3.898 16.700 1.00 91.44 120 LEU A O 1
ATOM 948 N N . ALA A 1 121 ? -4.154 2.728 17.233 1.00 86.81 121 ALA A N 1
ATOM 949 C CA . ALA A 1 121 ? -4.773 1.889 18.258 1.00 86.81 121 ALA A CA 1
ATOM 950 C C . ALA A 1 121 ? -4.619 2.449 19.678 1.00 86.81 121 ALA A C 1
ATOM 952 O O . ALA A 1 121 ? -5.314 1.975 20.581 1.00 86.81 121 ALA A O 1
ATOM 953 N N . ASN A 1 122 ? -3.770 3.463 19.887 1.00 77.00 122 ASN A N 1
ATOM 954 C CA . ASN A 1 122 ? -3.591 4.138 21.175 1.00 77.00 122 ASN A CA 1
ATOM 955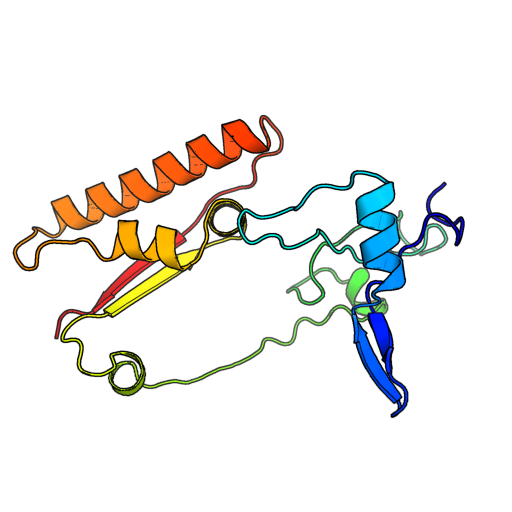 C C . ASN A 1 122 ? -4.753 5.097 21.486 1.00 77.00 122 ASN A C 1
ATOM 957 O O . ASN A 1 122 ? -4.576 6.290 21.725 1.00 77.00 122 ASN A O 1
ATOM 961 N N . VAL A 1 123 ? -5.973 4.573 21.412 1.00 68.56 123 VAL A N 1
ATOM 962 C CA . VAL A 1 123 ? -7.201 5.298 21.697 1.00 68.56 123 VAL A CA 1
ATOM 963 C C . VAL A 1 123 ? -7.766 4.812 23.024 1.00 68.56 123 VAL A C 1
ATOM 965 O O . VAL A 1 123 ? -8.151 3.644 23.169 1.00 68.56 123 VAL A O 1
ATOM 968 N N . GLU A 1 124 ? -7.915 5.733 23.974 1.00 67.44 124 GLU A N 1
ATOM 969 C CA . GLU A 1 124 ? -8.598 5.443 25.232 1.00 67.44 124 GLU A CA 1
ATOM 970 C C . GLU A 1 124 ? -10.040 4.944 24.982 1.00 67.44 124 GLU A C 1
ATOM 972 O O . GLU A 1 124 ? -10.772 5.517 24.162 1.00 67.44 124 GLU A O 1
ATOM 977 N N . PRO A 1 125 ? -10.507 3.895 25.691 1.00 58.97 125 PRO A N 1
ATOM 978 C CA . PRO A 1 125 ? -11.835 3.309 25.491 1.00 58.97 125 PRO A CA 1
ATOM 979 C C . PRO A 1 125 ? -13.007 4.274 25.654 1.00 58.97 125 PRO A C 1
ATOM 981 O O . PRO A 1 125 ? -14.059 4.048 25.068 1.00 58.97 125 PRO A O 1
ATOM 984 N N . ALA A 1 126 ? -12.828 5.338 26.432 1.00 60.34 126 ALA A N 1
ATOM 985 C CA . ALA A 1 126 ? -13.858 6.341 26.682 1.00 60.34 126 ALA A CA 1
ATOM 986 C C . ALA A 1 126 ? -13.788 7.548 25.731 1.00 60.34 126 ALA A C 1
ATOM 988 O O . ALA A 1 126 ? -14.558 8.497 25.895 1.00 60.34 126 ALA A O 1
ATOM 989 N N . SER A 1 127 ? -12.869 7.532 24.763 1.00 67.44 127 SER A N 1
ATOM 990 C CA . SER A 1 127 ? -12.690 8.648 23.839 1.00 67.44 127 SER A CA 1
ATOM 991 C C . SER A 1 127 ? -13.965 8.916 23.042 1.00 67.44 127 SER A C 1
ATOM 993 O O . SER A 1 127 ? -14.698 8.009 22.623 1.00 67.44 127 SER A O 1
ATOM 995 N N . ARG A 1 128 ? -14.262 10.192 22.818 1.00 76.00 128 ARG A N 1
ATOM 996 C CA . ARG A 1 128 ? -15.404 10.587 21.989 1.00 76.00 128 ARG A CA 1
ATOM 997 C C . ARG A 1 128 ? -15.067 10.348 20.518 1.00 76.00 128 ARG A C 1
ATOM 999 O O . ARG A 1 128 ? -13.916 10.450 20.109 1.00 76.00 128 ARG A O 1
ATOM 1006 N N . ALA A 1 129 ? -16.078 10.117 19.680 1.00 81.62 129 ALA A N 1
ATOM 1007 C CA . ALA A 1 129 ? -15.877 9.960 18.233 1.00 81.62 129 ALA A CA 1
ATOM 1008 C C . ALA A 1 129 ? -15.104 11.139 17.597 1.00 81.62 129 ALA A C 1
ATOM 1010 O O . ALA A 1 129 ? -14.361 10.947 16.639 1.00 81.62 129 ALA A O 1
ATOM 1011 N N . ALA A 1 130 ? -15.248 12.348 18.150 1.00 83.75 130 ALA A N 1
ATOM 1012 C CA . ALA A 1 130 ? -14.494 13.526 17.727 1.00 83.75 130 ALA A CA 1
ATOM 1013 C C . ALA A 1 130 ? -12.988 13.423 18.032 1.00 83.75 130 ALA A C 1
ATOM 1015 O O . ALA A 1 130 ? -12.184 13.813 17.194 1.00 83.75 130 ALA A O 1
ATOM 1016 N N . GLU A 1 131 ? -12.613 12.866 19.185 1.00 85.25 131 GLU A N 1
ATOM 1017 C CA . GLU A 1 131 ? -11.209 12.660 19.571 1.00 85.25 131 GLU A CA 1
ATOM 1018 C C . GLU A 1 131 ? -10.564 11.600 18.676 1.00 85.25 131 GLU A C 1
ATOM 1020 O O . GLU A 1 131 ? -9.493 11.837 18.127 1.00 85.25 131 GLU A O 1
ATOM 1025 N N . ARG A 1 132 ? -11.276 10.494 18.408 1.00 86.50 132 ARG A N 1
ATOM 1026 C CA . ARG A 1 132 ? -10.832 9.484 17.431 1.00 86.50 132 ARG A CA 1
ATOM 1027 C C . ARG A 1 132 ? -10.630 10.071 16.044 1.00 86.50 132 ARG A C 1
ATOM 1029 O O . ARG A 1 132 ? -9.627 9.801 15.394 1.00 86.50 132 ARG A O 1
ATOM 1036 N N . LYS A 1 133 ? -11.583 10.886 15.586 1.00 89.69 133 LYS A N 1
ATOM 1037 C CA . LYS A 1 133 ? -11.461 11.570 14.298 1.00 89.69 133 LYS A CA 1
ATOM 1038 C C . LYS A 1 133 ? -10.221 12.461 14.277 1.00 89.69 133 LYS A C 1
ATOM 1040 O O . LYS A 1 133 ? -9.500 12.422 13.291 1.00 89.69 133 LYS A O 1
ATOM 1045 N N . GLN A 1 134 ? -9.979 13.240 15.331 1.00 90.88 134 GLN A N 1
ATOM 1046 C CA . GLN A 1 134 ? -8.814 14.117 15.398 1.00 90.88 134 GLN A CA 1
ATOM 1047 C C . GLN A 1 134 ? -7.508 13.320 15.348 1.00 90.88 134 GLN A C 1
ATOM 1049 O O . GLN A 1 134 ? -6.663 13.632 14.528 1.00 90.88 134 GLN A O 1
ATOM 1054 N N . GLN A 1 135 ? -7.393 12.233 16.110 1.00 90.44 135 GLN A N 1
ATOM 1055 C CA . GLN A 1 135 ? -6.216 11.362 16.087 1.00 90.44 135 GLN A CA 1
ATOM 1056 C C . GLN A 1 135 ? -5.944 10.759 14.702 1.00 90.44 135 GLN A C 1
ATOM 1058 O O . GLN A 1 135 ? -4.805 10.733 14.249 1.00 90.44 135 GLN A O 1
ATOM 1063 N N . VAL A 1 136 ? -6.988 10.320 13.991 1.00 94.06 136 VAL A N 1
ATOM 1064 C CA . VAL A 1 136 ? -6.847 9.844 12.604 1.00 94.06 136 VAL A CA 1
ATOM 1065 C C . VAL A 1 136 ? -6.381 10.971 11.675 1.00 94.06 136 VAL A C 1
ATOM 1067 O O . VAL A 1 136 ? -5.552 10.739 10.798 1.00 94.06 136 VAL A O 1
ATOM 1070 N N . MET A 1 137 ? -6.891 12.192 11.860 1.00 94.50 137 MET A N 1
ATOM 1071 C CA . MET A 1 137 ? -6.436 13.355 11.091 1.00 94.50 137 MET A CA 1
ATOM 1072 C C . MET A 1 137 ? -4.975 13.694 11.393 1.00 94.50 137 MET A C 1
ATOM 1074 O O . MET A 1 137 ? -4.223 13.960 10.460 1.00 94.50 137 MET A O 1
ATOM 1078 N N . ASP A 1 138 ?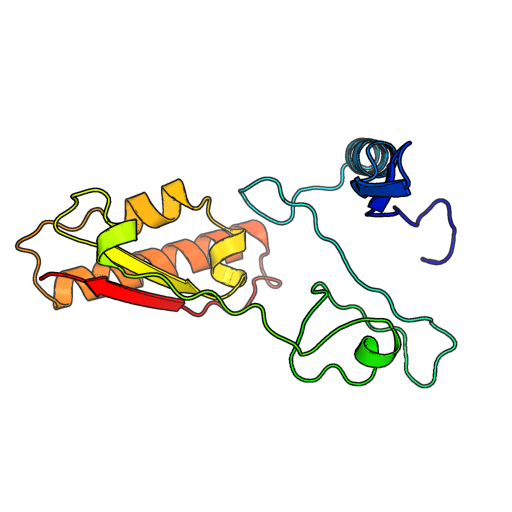 -4.573 13.639 12.662 1.00 95.06 138 ASP A N 1
ATOM 1079 C CA . ASP A 1 138 ? -3.202 13.898 13.095 1.00 95.06 138 ASP A CA 1
ATOM 1080 C C . ASP A 1 138 ? -2.252 12.854 12.495 1.00 95.06 138 ASP A C 1
ATOM 1082 O O . ASP A 1 138 ? -1.247 13.225 11.898 1.00 95.06 138 ASP A O 1
ATOM 1086 N N . PHE A 1 139 ? -2.622 11.568 12.516 1.00 95.88 139 PHE A N 1
ATOM 1087 C CA . PHE A 1 139 ? -1.864 10.496 11.863 1.00 95.88 139 PHE A CA 1
ATOM 1088 C C . PHE A 1 139 ? -1.636 10.755 10.363 1.00 95.88 139 PHE A C 1
ATOM 1090 O O . PHE A 1 139 ? -0.513 10.617 9.864 1.00 95.88 139 PHE A O 1
ATOM 1097 N N . PHE A 1 140 ? -2.675 11.149 9.618 1.00 96.50 140 PHE A N 1
ATOM 1098 C CA . PHE A 1 140 ? -2.527 11.447 8.188 1.00 96.50 140 PHE A CA 1
ATOM 1099 C C . PHE A 1 140 ? -1.744 12.738 7.930 1.00 96.50 140 PHE A C 1
ATOM 1101 O O . PHE A 1 140 ? -1.009 12.810 6.946 1.00 96.50 140 PHE A O 1
ATOM 1108 N N . GLU A 1 141 ? -1.837 13.732 8.812 1.00 96.25 141 GLU A N 1
ATOM 1109 C CA . GLU A 1 141 ? -1.031 14.949 8.717 1.00 96.25 141 GLU A CA 1
ATOM 1110 C C . GLU A 1 141 ? 0.451 14.668 9.011 1.00 96.25 141 GLU A C 1
ATOM 1112 O O . GLU A 1 141 ? 1.314 15.120 8.261 1.00 96.25 141 GLU A O 1
ATOM 1117 N N . THR A 1 142 ? 0.766 13.843 10.015 1.00 96.06 142 THR A N 1
ATOM 1118 C CA . THR A 1 142 ? 2.133 13.347 10.248 1.00 96.06 142 THR A CA 1
ATOM 1119 C C . THR A 1 142 ? 2.637 12.559 9.042 1.00 96.06 142 THR A C 1
ATOM 1121 O O . THR A 1 142 ? 3.766 12.754 8.604 1.00 96.06 142 THR A O 1
ATOM 1124 N N . SER A 1 143 ? 1.796 11.707 8.452 1.00 95.88 143 SER A N 1
ATOM 1125 C CA . SER A 1 143 ? 2.147 10.952 7.244 1.00 95.88 143 SER A CA 1
ATOM 1126 C C . SER A 1 143 ? 2.467 11.877 6.062 1.00 95.88 143 SER A C 1
ATOM 1128 O O . SER A 1 143 ? 3.450 11.660 5.358 1.00 95.88 143 SER A O 1
ATOM 1130 N N . ARG A 1 144 ? 1.687 12.951 5.878 1.00 95.19 144 ARG A N 1
ATOM 1131 C CA . ARG A 1 144 ? 1.935 13.982 4.860 1.00 95.19 144 ARG A CA 1
ATOM 1132 C C . ARG A 1 144 ? 3.259 14.710 5.102 1.00 95.19 144 ARG A C 1
ATOM 1134 O O . ARG A 1 144 ? 3.985 14.978 4.149 1.00 95.19 144 ARG A O 1
ATOM 1141 N N . GLN A 1 145 ? 3.572 15.037 6.357 1.00 95.06 145 GLN A N 1
ATOM 1142 C CA . GLN A 1 145 ? 4.833 15.687 6.733 1.00 95.06 145 GLN A CA 1
ATOM 1143 C C . GLN A 1 145 ? 6.031 14.779 6.450 1.00 95.06 145 GLN A C 1
ATOM 1145 O O . GLN A 1 145 ? 6.944 15.210 5.752 1.00 95.06 145 GLN A O 1
ATOM 1150 N N . LYS A 1 146 ? 5.972 13.507 6.871 1.00 94.44 146 LYS A N 1
ATOM 1151 C CA . LYS A 1 146 ? 6.981 12.493 6.529 1.00 94.44 146 LYS A CA 1
ATOM 1152 C C . LYS A 1 146 ? 7.174 12.378 5.014 1.00 94.44 146 LYS A C 1
ATOM 1154 O O . LYS A 1 146 ? 8.297 12.452 4.535 1.00 94.44 146 LYS A O 1
ATOM 1159 N N . GLY A 1 147 ? 6.082 12.287 4.251 1.00 91.94 147 GLY A N 1
ATOM 1160 C CA . GLY A 1 147 ? 6.133 12.240 2.786 1.00 91.94 147 GLY A CA 1
ATOM 1161 C C . GLY A 1 147 ? 6.841 13.450 2.173 1.00 91.94 147 GLY A C 1
ATOM 1162 O O . GLY A 1 147 ? 7.679 13.289 1.289 1.00 91.94 147 GLY A O 1
ATOM 1163 N N . GLN A 1 148 ? 6.558 14.656 2.673 1.00 92.06 148 GLN A N 1
ATOM 1164 C CA . GLN A 1 148 ? 7.223 15.878 2.217 1.00 92.06 148 GLN A CA 1
ATOM 1165 C C . GLN A 1 148 ? 8.713 15.909 2.591 1.00 92.06 148 GLN A C 1
ATOM 1167 O O . GLN A 1 148 ? 9.524 16.392 1.806 1.00 92.06 148 GLN A O 1
ATOM 1172 N N . GLU A 1 149 ? 9.087 15.418 3.771 1.00 91.38 149 GLU A N 1
ATOM 1173 C CA . GLU A 1 149 ? 10.488 15.352 4.206 1.00 91.38 149 GLU A CA 1
ATOM 1174 C C . GLU A 1 149 ? 11.293 14.340 3.380 1.00 91.38 149 GLU A C 1
ATOM 1176 O O . GLU A 1 149 ? 12.425 14.631 2.991 1.00 91.38 149 GLU A O 1
ATOM 1181 N N . THR A 1 150 ? 10.697 13.189 3.061 1.00 86.50 150 THR A N 1
ATOM 1182 C CA . THR A 1 150 ? 11.364 12.101 2.335 1.00 86.50 150 THR A CA 1
ATOM 1183 C C . THR A 1 150 ? 11.395 12.327 0.823 1.00 86.50 150 THR A C 1
ATOM 1185 O O . THR A 1 150 ? 12.415 12.071 0.183 1.00 86.50 150 THR A O 1
ATOM 1188 N N . PHE A 1 151 ? 10.301 12.817 0.230 1.00 86.06 151 PHE A N 1
ATOM 1189 C CA . PHE A 1 151 ? 10.138 12.892 -1.229 1.00 86.06 151 PHE A CA 1
ATOM 1190 C C . PHE A 1 151 ? 9.957 14.310 -1.778 1.00 86.06 151 PHE A C 1
ATOM 1192 O O . PHE A 1 151 ? 9.918 14.482 -2.999 1.00 86.06 151 PHE A O 1
ATOM 1199 N N . ALA A 1 152 ? 9.867 15.328 -0.917 1.00 88.94 152 ALA A N 1
ATOM 1200 C CA . ALA A 1 152 ? 9.627 16.717 -1.304 1.00 88.94 152 ALA A CA 1
ATOM 1201 C C . ALA A 1 152 ? 8.458 16.837 -2.301 1.00 88.94 152 ALA A C 1
ATOM 1203 O O . ALA A 1 152 ? 7.362 16.343 -2.046 1.00 88.94 152 ALA A O 1
ATOM 1204 N N . ASP A 1 153 ? 8.691 17.458 -3.457 1.00 84.75 153 ASP A N 1
ATOM 1205 C CA . ASP A 1 153 ? 7.670 17.675 -4.488 1.00 84.75 153 ASP A CA 1
ATOM 1206 C C . ASP A 1 153 ? 7.236 16.385 -5.209 1.00 84.75 153 ASP A C 1
ATOM 1208 O O . ASP A 1 153 ? 6.306 16.409 -6.011 1.00 84.75 153 ASP A O 1
ATOM 1212 N N . SER A 1 154 ? 7.905 15.259 -4.939 1.00 83.75 154 SER A N 1
ATOM 1213 C CA . SER A 1 154 ? 7.549 13.930 -5.455 1.00 83.75 154 SER A CA 1
ATOM 1214 C C . SER A 1 154 ? 6.743 13.096 -4.452 1.00 83.75 154 SER A C 1
ATOM 1216 O O . SER A 1 154 ? 6.564 11.900 -4.671 1.00 83.75 154 SER A O 1
ATOM 1218 N N . ALA A 1 155 ? 6.279 13.696 -3.349 1.00 85.00 155 ALA A N 1
ATOM 1219 C CA . ALA A 1 155 ? 5.407 13.021 -2.396 1.00 85.00 155 ALA A CA 1
ATOM 1220 C C . ALA A 1 155 ? 4.083 12.604 -3.058 1.00 85.00 155 ALA A C 1
ATOM 1222 O O . ALA A 1 155 ? 3.427 13.403 -3.733 1.00 85.00 155 ALA A O 1
ATOM 1223 N N . ASP A 1 156 ? 3.691 11.347 -2.856 1.00 84.88 156 ASP A N 1
ATOM 1224 C CA . ASP A 1 156 ? 2.492 10.792 -3.478 1.00 84.88 156 ASP A CA 1
ATOM 1225 C C . ASP A 1 156 ? 1.201 11.324 -2.831 1.00 84.88 156 ASP A C 1
ATOM 1227 O O . ASP A 1 156 ? 1.175 11.863 -1.719 1.00 84.88 156 ASP A O 1
ATOM 1231 N N . ASN A 1 157 ? 0.086 11.157 -3.534 1.00 91.44 157 ASN A N 1
ATOM 1232 C CA . ASN A 1 157 ? -1.235 11.388 -2.990 1.00 91.44 157 ASN A CA 1
ATOM 1233 C C . ASN A 1 157 ? -1.519 10.422 -1.838 1.00 91.44 157 ASN A C 1
ATOM 1235 O O . ASN A 1 157 ? -1.381 9.199 -1.921 1.00 91.44 157 ASN A O 1
ATOM 1239 N N . LEU A 1 158 ? -1.995 11.006 -0.747 1.00 93.62 158 LEU A N 1
ATOM 1240 C CA . LEU A 1 158 ? -2.262 10.299 0.484 1.00 93.62 158 LEU A CA 1
ATOM 1241 C C . LEU A 1 158 ? -3.768 10.172 0.690 1.00 93.62 158 LEU A C 1
ATOM 1243 O O . LEU A 1 158 ? -4.494 11.164 0.740 1.00 93.62 158 LEU A O 1
ATOM 1247 N N . THR A 1 159 ? -4.263 8.943 0.799 1.00 95.00 159 THR A N 1
ATOM 1248 C CA . THR A 1 159 ? -5.663 8.677 1.141 1.00 95.00 159 THR A CA 1
ATOM 1249 C C . THR A 1 159 ? -5.751 7.454 2.032 1.00 95.00 159 THR A C 1
ATOM 1251 O O . THR A 1 159 ? -5.117 6.437 1.760 1.00 95.00 159 THR A O 1
ATOM 1254 N N . GLY A 1 160 ? -6.578 7.528 3.072 1.00 95.88 160 GLY A N 1
ATOM 1255 C CA . GLY A 1 160 ? -6.857 6.376 3.910 1.00 95.88 160 GLY A CA 1
ATOM 1256 C C . GLY A 1 160 ? -8.211 6.425 4.604 1.00 95.88 160 GLY A C 1
ATOM 1257 O O . GLY A 1 160 ? -8.865 7.462 4.705 1.00 95.88 160 GLY A O 1
ATOM 1258 N N . VAL A 1 161 ? -8.633 5.254 5.063 1.00 95.62 161 VAL A N 1
ATOM 1259 C CA . VAL A 1 161 ? -9.883 4.975 5.758 1.00 95.62 161 VAL A CA 1
ATOM 1260 C C . VAL A 1 161 ? -9.543 4.160 6.997 1.00 95.62 161 VAL A C 1
ATOM 1262 O O . VAL A 1 161 ? -8.981 3.071 6.891 1.00 95.62 161 VAL A O 1
ATOM 1265 N N . VAL A 1 162 ? -9.908 4.680 8.168 1.00 94.62 162 VAL A N 1
ATOM 1266 C CA . VAL A 1 162 ? -9.726 3.995 9.453 1.00 94.62 162 VAL A CA 1
ATOM 1267 C C . VAL A 1 162 ? -11.090 3.616 10.016 1.00 94.62 162 VAL A C 1
ATOM 1269 O O . VAL A 1 162 ? -11.987 4.453 10.122 1.00 94.62 162 VAL A O 1
ATOM 1272 N N . VAL A 1 163 ? -11.246 2.345 10.377 1.00 91.50 163 VAL A N 1
ATOM 1273 C CA . VAL A 1 163 ? -12.465 1.776 10.953 1.00 91.50 163 VAL A CA 1
ATOM 1274 C C . VAL A 1 163 ? -12.140 1.202 12.324 1.00 91.50 163 VAL A C 1
ATOM 1276 O O . VAL A 1 163 ? -11.263 0.351 12.453 1.00 91.50 163 VAL A O 1
ATOM 1279 N N . TYR A 1 164 ? -12.876 1.654 13.336 1.00 88.88 164 TYR A N 1
ATOM 1280 C CA . TYR A 1 164 ? -12.811 1.129 14.695 1.00 88.88 164 TYR A CA 1
ATOM 1281 C C . TYR A 1 164 ? -13.973 0.163 14.917 1.00 88.88 164 TYR A C 1
ATOM 1283 O O . TYR A 1 164 ? -15.132 0.518 14.693 1.00 88.88 164 TYR A O 1
ATOM 1291 N N . PHE A 1 165 ? -13.657 -1.052 15.351 1.00 85.12 165 PHE A N 1
ATOM 1292 C CA . PHE A 1 165 ? -14.627 -2.054 15.767 1.00 85.12 165 PHE A CA 1
ATOM 1293 C C . PHE A 1 165 ? -14.647 -2.103 17.293 1.00 85.12 165 PHE A C 1
ATOM 1295 O O . PHE A 1 165 ? -13.740 -2.670 17.906 1.00 85.12 165 PHE A O 1
ATOM 1302 N N . ASP A 1 166 ? -15.692 -1.513 17.868 1.00 75.69 166 ASP A N 1
ATOM 1303 C CA . ASP A 1 166 ? -16.045 -1.616 19.281 1.00 75.69 166 ASP A CA 1
ATOM 1304 C C . ASP A 1 166 ? -17.344 -2.453 19.359 1.00 75.69 166 ASP A C 1
ATOM 1306 O O . ASP A 1 166 ? -18.364 -2.002 18.826 1.00 75.69 166 ASP A O 1
ATOM 1310 N N . PRO A 1 167 ? -17.314 -3.690 19.888 1.00 58.84 167 PRO A N 1
ATOM 1311 C CA . PRO A 1 167 ? -18.502 -4.526 20.059 1.00 58.84 167 PRO A CA 1
ATOM 1312 C C . PRO A 1 167 ? -19.464 -3.995 21.132 1.00 58.84 167 PRO A C 1
ATOM 1314 O O . PRO A 1 167 ? -19.010 -3.318 22.084 1.00 58.84 167 PRO A O 1
#